Protein AF-A0A9E4YES4-F1 (afdb_monomer_lite)

Secondary structure (DSSP, 8-state):
-TT---SS-----EEEE-TT-SS--TTT-----TTS--HHHHHT-GGGTS-HHHHHHHHHTTSSS---SEEEE---TT--HHHHHHHHHHHHHHHHHTT---------

pLDDT: mean 95.21, std 3.04, range [73.94, 98.25]

Radius of gyration: 14.34 Å; chains: 1; bounding box: 35×24×38 Å

Structure (mmCIF, N/CA/C/O backbone):
data_AF-A0A9E4YES4-F1
#
_entry.id   AF-A0A9E4YES4-F1
#
loop_
_atom_site.group_PDB
_atom_site.id
_atom_site.type_symbol
_atom_site.label_atom_id
_atom_site.label_alt_id
_atom_site.label_comp_id
_atom_site.label_asym_id
_atom_site.label_entity_id
_atom_site.label_seq_id
_atom_site.pdbx_PDB_ins_code
_atom_site.Cartn_x
_atom_site.Cartn_y
_atom_site.Cartn_z
_atom_site.occupancy
_atom_site.B_iso_or_equiv
_atom_site.auth_seq_id
_atom_site.auth_comp_id
_atom_site.auth_asym_id
_atom_site.auth_atom_id
_atom_site.pdbx_PDB_model_num
ATOM 1 N N . ASN A 1 1 ? 10.488 -11.173 -1.158 1.00 88.50 1 ASN A N 1
ATOM 2 C CA . ASN A 1 1 ? 9.729 -11.050 -2.420 1.00 88.50 1 ASN A CA 1
ATOM 3 C C . ASN A 1 1 ? 9.327 -12.444 -2.898 1.00 88.50 1 ASN A C 1
ATOM 5 O O . ASN A 1 1 ? 9.805 -12.896 -3.937 1.00 88.50 1 ASN A O 1
ATOM 9 N N . PRO A 1 2 ? 8.489 -13.161 -2.124 1.00 89.00 2 PRO A N 1
ATOM 10 C CA . PRO A 1 2 ? 8.017 -14.496 -2.505 1.00 89.00 2 PRO A CA 1
ATOM 11 C C . PRO A 1 2 ? 7.132 -14.467 -3.761 1.00 89.00 2 PRO A C 1
ATOM 13 O O . PRO A 1 2 ? 7.119 -15.430 -4.520 1.00 89.00 2 PRO A O 1
ATOM 16 N N . ASP A 1 3 ? 6.471 -13.337 -4.023 1.00 90.44 3 ASP A N 1
ATOM 17 C CA . ASP A 1 3 ? 5.574 -13.143 -5.169 1.00 90.44 3 ASP A CA 1
ATOM 18 C C . ASP A 1 3 ? 6.305 -12.817 -6.483 1.00 90.44 3 ASP A C 1
ATOM 20 O O . ASP A 1 3 ? 5.664 -12.582 -7.506 1.00 90.44 3 ASP A O 1
ATOM 24 N N . ALA A 1 4 ? 7.643 -12.766 -6.462 1.00 92.00 4 ALA A N 1
ATOM 25 C CA . ALA A 1 4 ? 8.484 -12.442 -7.614 1.00 92.00 4 ALA A CA 1
ATOM 26 C C . ALA A 1 4 ? 8.064 -11.148 -8.344 1.00 92.00 4 ALA A C 1
ATOM 28 O O . ALA A 1 4 ? 8.158 -11.050 -9.571 1.00 92.00 4 ALA A O 1
ATOM 29 N N . VAL A 1 5 ? 7.627 -10.131 -7.589 1.00 92.88 5 VAL A N 1
ATOM 30 C CA . VAL A 1 5 ? 7.273 -8.819 -8.144 1.00 92.88 5 VAL A CA 1
ATOM 31 C C . VAL A 1 5 ? 8.507 -8.233 -8.840 1.00 92.88 5 VAL A C 1
ATOM 33 O O . VAL A 1 5 ? 9.581 -8.195 -8.229 1.00 92.88 5 VAL A O 1
ATOM 36 N N . PRO A 1 6 ? 8.405 -7.793 -10.106 1.00 94.25 6 PRO A N 1
ATOM 37 C CA . PRO A 1 6 ? 9.548 -7.240 -10.818 1.00 94.25 6 PRO A CA 1
ATOM 38 C C . PRO A 1 6 ? 9.911 -5.854 -10.273 1.00 94.25 6 PRO A C 1
ATOM 40 O O . PRO A 1 6 ? 9.045 -5.095 -9.850 1.00 94.25 6 PRO A O 1
ATOM 43 N N . SER A 1 7 ? 11.191 -5.482 -10.352 1.00 95.19 7 SER A N 1
ATOM 44 C CA . SER A 1 7 ? 11.688 -4.167 -9.911 1.00 95.19 7 SER A CA 1
ATOM 45 C C . SER A 1 7 ? 11.363 -3.009 -10.871 1.00 95.19 7 SER A C 1
ATOM 47 O O . SER A 1 7 ? 11.653 -1.848 -10.570 1.00 95.19 7 SER A O 1
ATOM 49 N N . ALA A 1 8 ? 10.761 -3.308 -12.024 1.00 95.50 8 ALA A N 1
ATOM 50 C CA . ALA A 1 8 ? 10.237 -2.348 -12.990 1.00 95.50 8 ALA A CA 1
ATOM 51 C C . ALA A 1 8 ? 9.169 -3.007 -13.873 1.00 95.50 8 ALA A C 1
ATOM 53 O O . ALA A 1 8 ? 9.179 -4.225 -14.053 1.00 95.50 8 ALA A O 1
ATOM 54 N N . ARG A 1 9 ? 8.311 -2.195 -14.504 1.00 95.62 9 ARG A N 1
ATOM 55 C CA . ARG A 1 9 ? 7.335 -2.624 -15.526 1.00 95.62 9 ARG A CA 1
ATOM 56 C C . ARG A 1 9 ? 6.352 -3.681 -15.016 1.00 95.62 9 ARG A C 1
ATOM 58 O O . ARG A 1 9 ? 5.983 -4.586 -15.766 1.00 95.62 9 ARG A O 1
ATOM 65 N N . SER A 1 10 ? 5.939 -3.595 -13.749 1.00 95.06 10 SER A N 1
ATOM 66 C CA . SER A 1 10 ? 4.952 -4.538 -13.224 1.00 95.06 10 SER A CA 1
ATOM 67 C C . SER A 1 10 ? 3.629 -4.387 -13.969 1.00 95.06 10 SER A C 1
ATOM 69 O O . SER A 1 10 ? 3.117 -3.280 -14.129 1.00 95.06 10 SER A O 1
ATOM 71 N N . LEU A 1 11 ? 3.054 -5.512 -14.393 1.00 94.56 11 LEU A N 1
ATOM 72 C CA . LEU A 1 11 ? 1.723 -5.574 -15.009 1.00 94.56 11 LEU A CA 1
ATOM 73 C C . LEU A 1 11 ? 0.631 -5.944 -13.995 1.00 94.56 11 LEU A C 1
ATOM 75 O O . LEU A 1 11 ? -0.545 -6.056 -14.338 1.00 94.56 11 LEU A O 1
ATOM 79 N N . HIS A 1 12 ? 1.013 -6.126 -12.730 1.00 91.19 12 HIS A N 1
ATOM 80 C CA . HIS A 1 12 ? 0.120 -6.579 -11.675 1.00 91.19 12 HIS A CA 1
ATOM 81 C C . HIS A 1 12 ? 0.301 -5.749 -10.403 1.00 91.19 12 HIS A C 1
ATOM 83 O O . HIS A 1 12 ? 1.349 -5.146 -10.164 1.00 91.19 12 HIS A O 1
ATOM 89 N N . ALA A 1 13 ? -0.744 -5.737 -9.582 1.00 95.25 13 ALA A N 1
ATOM 90 C CA . ALA A 1 13 ? -0.696 -5.257 -8.210 1.00 95.25 13 ALA A CA 1
ATOM 91 C C . ALA A 1 13 ? -1.063 -6.431 -7.306 1.00 95.25 13 ALA A C 1
ATOM 93 O O . ALA A 1 13 ? -2.098 -7.063 -7.543 1.00 95.25 13 ALA A O 1
ATOM 94 N N . GLY A 1 14 ? -0.214 -6.721 -6.324 1.00 95.19 14 GLY A N 1
ATOM 95 C CA . GLY A 1 14 ? -0.501 -7.693 -5.278 1.00 95.19 14 GLY A CA 1
ATOM 96 C C . GLY A 1 14 ? -1.553 -7.143 -4.321 1.00 95.19 14 GLY A C 1
ATOM 97 O O . GLY A 1 14 ? -1.644 -5.928 -4.137 1.00 95.19 14 GLY A O 1
ATOM 98 N N . ARG A 1 15 ? -2.356 -8.040 -3.749 1.00 96.38 15 ARG A N 1
ATOM 99 C CA . ARG A 1 15 ? -3.387 -7.741 -2.751 1.00 96.38 15 ARG A CA 1
ATOM 100 C C . ARG A 1 15 ? -2.998 -8.440 -1.458 1.00 96.38 15 ARG A C 1
ATOM 102 O O . ARG A 1 15 ? -2.931 -9.666 -1.430 1.00 96.38 15 ARG A O 1
ATOM 109 N N . TYR A 1 16 ? -2.767 -7.667 -0.412 1.00 95.94 16 TYR A N 1
ATOM 110 C CA . TYR A 1 16 ? -2.181 -8.135 0.840 1.00 95.94 16 TYR A CA 1
ATOM 111 C C . TYR A 1 16 ? -3.107 -7.808 2.008 1.00 95.94 16 TYR A C 1
ATOM 113 O O . TYR A 1 16 ? -3.780 -6.782 1.973 1.00 95.94 16 TYR A O 1
ATOM 121 N N . SER A 1 17 ? -3.176 -8.689 3.007 1.00 95.12 17 SER A N 1
ATOM 122 C CA . SER A 1 17 ? -4.030 -8.513 4.190 1.00 95.12 17 SER A CA 1
ATOM 123 C C . SER A 1 17 ? -3.323 -7.690 5.269 1.00 95.12 17 SER A C 1
ATOM 125 O O . SER A 1 17 ? -2.113 -7.816 5.444 1.00 95.12 17 SER A O 1
ATOM 127 N N . PHE A 1 18 ? -4.088 -6.893 6.016 1.00 92.25 18 PHE A N 1
ATOM 128 C CA . PHE A 1 18 ? -3.657 -6.266 7.272 1.00 92.25 18 PHE A CA 1
ATOM 129 C C . PHE A 1 18 ? -3.929 -7.129 8.511 1.00 92.25 18 PHE A C 1
ATOM 131 O O . PHE A 1 18 ? -3.648 -6.702 9.633 1.00 92.25 18 PHE A O 1
ATOM 138 N N . GLU A 1 19 ? -4.527 -8.306 8.335 1.00 92.12 19 GLU A N 1
ATOM 139 C CA . GLU A 1 19 ? -4.894 -9.196 9.433 1.00 92.12 19 GLU A CA 1
ATOM 140 C C . GLU A 1 19 ? -3.683 -9.520 10.318 1.00 92.12 19 GLU A C 1
ATOM 142 O O . GLU A 1 19 ? -2.653 -9.991 9.841 1.00 92.12 19 GLU A O 1
ATOM 147 N N . GLY A 1 20 ? -3.810 -9.230 11.615 1.00 91.31 20 GLY A N 1
ATOM 148 C CA . GLY A 1 20 ? -2.760 -9.468 12.609 1.00 91.31 20 GLY A CA 1
ATOM 149 C C . GLY A 1 20 ? -1.558 -8.516 12.555 1.00 91.31 20 GLY A C 1
ATOM 150 O O . GLY A 1 20 ? -0.630 -8.704 13.335 1.00 91.31 20 GLY A O 1
ATOM 151 N N . LEU A 1 21 ? -1.552 -7.505 11.678 1.00 94.81 21 LEU A N 1
ATOM 152 C CA . LEU A 1 21 ? -0.420 -6.584 11.521 1.00 94.81 21 LEU A CA 1
ATOM 153 C C . LEU A 1 21 ? -0.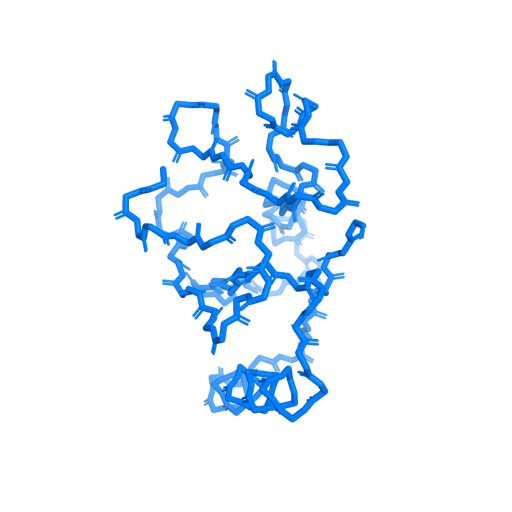674 -5.249 12.211 1.00 94.81 21 LEU A C 1
ATOM 155 O O . LEU A 1 21 ? -1.495 -4.475 11.731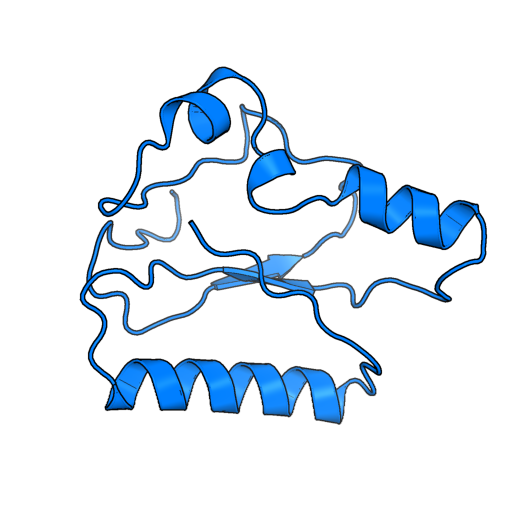 1.00 94.81 21 LEU A O 1
ATOM 159 N N . GLU A 1 22 ? 0.072 -4.924 13.262 1.00 94.75 22 GLU A N 1
ATOM 160 C CA . GLU A 1 22 ? 0.070 -3.571 13.846 1.00 94.75 22 GLU A CA 1
ATOM 161 C C . GLU A 1 22 ? 0.990 -2.610 13.080 1.00 94.75 22 GLU A C 1
ATOM 163 O O . GLU A 1 22 ? 0.669 -1.437 12.881 1.00 94.75 22 GLU A O 1
ATOM 168 N N . GLU A 1 23 ? 2.101 -3.131 12.567 1.00 96.31 23 GLU A N 1
ATOM 169 C CA . GLU A 1 23 ? 3.066 -2.411 11.747 1.00 96.31 23 GLU A CA 1
ATOM 170 C C . GLU A 1 23 ? 3.705 -3.344 10.715 1.00 96.31 23 GLU A C 1
ATOM 172 O O . GLU A 1 23 ? 3.568 -4.566 10.782 1.00 96.31 23 GLU A O 1
ATOM 177 N N . LEU A 1 24 ? 4.398 -2.757 9.743 1.00 95.81 24 LEU A N 1
ATOM 178 C CA . LEU A 1 24 ? 5.293 -3.483 8.849 1.00 95.81 24 LEU A CA 1
ATOM 179 C C . LEU A 1 24 ? 6.674 -3.564 9.503 1.00 95.81 24 LEU A C 1
ATOM 181 O O . LEU A 1 24 ? 7.195 -2.551 9.976 1.00 95.81 24 LEU A O 1
ATOM 185 N N . ASP A 1 25 ? 7.292 -4.738 9.459 1.00 95.50 25 ASP A N 1
ATOM 186 C CA . ASP A 1 25 ? 8.648 -4.974 9.951 1.00 95.50 25 ASP A CA 1
ATOM 187 C C . ASP A 1 25 ? 9.631 -5.326 8.818 1.00 95.50 25 ASP A C 1
ATOM 189 O O . ASP A 1 25 ? 9.243 -5.621 7.687 1.00 95.50 25 ASP A O 1
ATOM 193 N N . LEU A 1 26 ? 10.927 -5.269 9.131 1.00 96.50 26 LEU A N 1
ATOM 194 C CA . LEU A 1 26 ? 12.015 -5.527 8.181 1.00 96.50 26 LEU A CA 1
ATOM 195 C C . LEU A 1 26 ? 12.245 -7.020 7.883 1.00 96.50 26 LEU A C 1
ATOM 197 O O . LEU A 1 26 ? 13.018 -7.339 6.983 1.00 96.50 26 LEU A O 1
ATOM 201 N N . GLU A 1 27 ? 11.641 -7.927 8.650 1.00 95.12 27 GLU A N 1
ATOM 202 C CA . GLU A 1 27 ? 11.789 -9.375 8.474 1.00 95.12 27 GLU A CA 1
ATOM 203 C C . GLU A 1 27 ? 10.830 -9.896 7.395 1.00 95.12 27 GLU A C 1
ATOM 205 O O . GLU A 1 27 ? 11.208 -10.728 6.568 1.00 95.12 27 GLU A O 1
ATOM 210 N N . HIS A 1 28 ? 9.610 -9.360 7.360 1.00 93.62 28 HIS A N 1
ATOM 211 C CA . HIS A 1 28 ? 8.540 -9.822 6.479 1.00 93.62 28 HIS A CA 1
ATOM 212 C C . HIS A 1 28 ? 8.320 -8.922 5.259 1.00 93.62 28 HIS A C 1
ATOM 214 O O . HIS A 1 28 ? 7.769 -9.384 4.255 1.00 93.62 28 HIS A O 1
ATOM 220 N N . TRP A 1 29 ? 8.753 -7.657 5.313 1.00 94.75 29 TRP A N 1
ATOM 221 C CA . TRP A 1 29 ? 8.463 -6.670 4.274 1.00 94.75 29 TRP A CA 1
ATOM 222 C C . TRP A 1 29 ? 9.719 -6.073 3.654 1.00 94.75 29 TRP A C 1
ATOM 224 O O . TRP A 1 29 ? 10.645 -5.636 4.329 1.00 94.75 29 TRP A O 1
ATOM 234 N N . GLU A 1 30 ? 9.704 -5.981 2.327 1.00 95.31 30 GLU A N 1
ATOM 235 C CA . GLU A 1 30 ? 10.735 -5.299 1.556 1.00 95.31 30 GLU A CA 1
ATOM 236 C C . GLU A 1 30 ? 10.130 -4.588 0.342 1.00 95.31 30 GLU A C 1
ATOM 238 O O . GLU A 1 30 ? 9.070 -4.956 -0.167 1.00 95.31 30 GLU A O 1
ATOM 243 N N . SER A 1 31 ? 10.845 -3.587 -0.163 1.00 95.12 31 SER A N 1
ATOM 244 C CA . SER A 1 31 ? 10.581 -2.949 -1.446 1.00 95.12 31 SER A CA 1
ATOM 245 C C . SER A 1 31 ? 11.653 -3.327 -2.460 1.00 95.12 31 SER A C 1
ATOM 247 O O . SER A 1 31 ? 12.848 -3.096 -2.258 1.00 95.12 31 SER A O 1
ATOM 249 N N . VAL A 1 32 ? 11.206 -3.850 -3.600 1.00 95.25 32 VAL A N 1
ATOM 250 C CA . VAL A 1 32 ? 12.055 -4.173 -4.758 1.00 95.25 32 VAL A CA 1
ATOM 251 C C . VAL A 1 32 ? 12.045 -3.069 -5.820 1.00 95.25 32 VAL A C 1
ATOM 253 O O . VAL A 1 32 ? 12.548 -3.266 -6.923 1.00 95.25 32 VAL A O 1
ATOM 256 N N . HIS A 1 33 ? 11.447 -1.912 -5.523 1.00 94.50 33 HIS A N 1
ATOM 257 C CA . HIS A 1 33 ? 11.228 -0.848 -6.498 1.00 94.50 33 HIS A CA 1
ATOM 258 C C . HIS A 1 33 ? 12.550 -0.292 -7.054 1.00 94.50 33 HIS A C 1
ATOM 260 O O . HIS A 1 33 ? 13.373 0.243 -6.316 1.00 94.50 33 HIS A O 1
ATOM 266 N N . GLY A 1 34 ? 12.744 -0.367 -8.373 1.00 93.50 34 GLY A N 1
ATOM 267 C CA . GLY A 1 34 ? 13.983 0.066 -9.032 1.00 93.50 34 GLY A CA 1
ATOM 268 C C . GLY A 1 34 ? 14.046 1.556 -9.386 1.00 93.50 34 GLY A C 1
ATOM 269 O O . GLY A 1 34 ? 15.060 2.017 -9.899 1.00 93.50 34 GLY A O 1
ATOM 270 N N . GLY A 1 35 ? 12.960 2.307 -9.176 1.00 90.38 35 GLY A N 1
ATOM 271 C CA . GLY A 1 35 ? 12.852 3.724 -9.548 1.00 90.38 35 GLY A CA 1
ATOM 272 C C . GLY A 1 35 ? 13.178 4.741 -8.446 1.00 90.38 35 GLY A C 1
ATOM 273 O O . GLY A 1 35 ? 13.278 5.921 -8.759 1.00 90.38 35 GLY A O 1
ATOM 274 N N . PHE A 1 36 ? 13.354 4.319 -7.188 1.00 90.00 36 PHE A N 1
ATOM 275 C CA . PHE A 1 36 ? 13.758 5.201 -6.082 1.00 90.00 36 PHE A CA 1
ATOM 276 C C . PHE A 1 36 ? 14.623 4.436 -5.072 1.00 90.00 36 PHE A C 1
ATOM 278 O O . PHE A 1 36 ? 14.725 3.212 -5.124 1.00 90.00 36 PHE A O 1
ATOM 285 N N . ASN A 1 37 ? 15.275 5.156 -4.156 1.00 92.00 37 ASN A N 1
ATOM 286 C CA . ASN A 1 37 ? 16.133 4.544 -3.144 1.00 92.00 37 ASN A CA 1
ATOM 287 C C . ASN A 1 37 ? 15.305 3.848 -2.048 1.00 92.00 37 ASN A C 1
ATOM 289 O O . ASN A 1 37 ? 14.717 4.504 -1.190 1.00 92.00 37 ASN A O 1
ATOM 293 N N . THR A 1 38 ? 15.323 2.517 -2.034 1.00 94.44 38 THR A N 1
ATOM 294 C CA . THR A 1 38 ? 14.583 1.692 -1.070 1.00 94.44 38 THR A CA 1
ATOM 295 C C . THR A 1 38 ? 15.329 1.437 0.240 1.00 94.44 38 THR A C 1
ATOM 297 O O . THR A 1 38 ? 14.790 0.768 1.115 1.00 94.44 38 THR A O 1
ATOM 300 N N . ARG A 1 39 ? 16.539 1.985 0.441 1.00 96.00 39 ARG A N 1
ATOM 301 C CA . ARG A 1 39 ? 17.367 1.712 1.631 1.00 96.00 39 ARG A CA 1
ATOM 302 C C . ARG A 1 39 ? 16.611 1.956 2.931 1.00 96.00 39 ARG A C 1
ATOM 304 O O . ARG A 1 39 ? 16.631 1.106 3.805 1.00 96.00 39 ARG A O 1
ATOM 311 N N . ILE A 1 40 ? 15.947 3.104 3.071 1.00 95.19 40 ILE A N 1
ATOM 312 C CA . ILE A 1 40 ? 15.218 3.416 4.309 1.00 95.19 40 ILE A CA 1
ATOM 313 C C . ILE A 1 40 ? 14.075 2.424 4.534 1.00 95.19 40 ILE A C 1
ATOM 315 O O . ILE A 1 40 ? 13.914 1.950 5.654 1.00 95.19 40 ILE A O 1
ATOM 319 N N . LEU A 1 41 ? 13.347 2.051 3.481 1.00 95.56 41 LEU A N 1
ATOM 320 C CA . LEU A 1 41 ? 12.270 1.064 3.576 1.00 95.56 41 LEU A CA 1
ATOM 321 C C . LEU A 1 41 ? 12.794 -0.309 4.001 1.00 95.56 41 LEU A C 1
ATOM 323 O O . LEU A 1 41 ? 12.212 -0.938 4.873 1.00 95.56 41 LEU A O 1
ATOM 327 N N . ASN A 1 42 ? 13.917 -0.730 3.420 1.00 96.75 42 ASN A N 1
ATOM 328 C CA . ASN A 1 42 ? 14.450 -2.083 3.570 1.00 96.75 42 ASN A CA 1
ATOM 329 C C . ASN A 1 42 ? 15.422 -2.238 4.746 1.00 96.75 42 ASN A C 1
ATOM 331 O O . ASN A 1 42 ? 15.828 -3.356 5.044 1.00 96.75 42 ASN A O 1
ATOM 335 N N . THR A 1 43 ? 15.861 -1.149 5.388 1.00 97.69 43 THR A N 1
ATOM 336 C CA . THR A 1 43 ? 16.841 -1.227 6.489 1.00 97.69 43 THR A CA 1
ATOM 337 C C . THR A 1 43 ? 16.496 -0.391 7.715 1.00 97.69 43 THR A C 1
ATOM 339 O O . THR A 1 43 ? 17.253 -0.431 8.680 1.00 97.69 43 THR A O 1
ATOM 342 N N . VAL A 1 44 ? 15.456 0.446 7.674 1.00 97.19 44 VAL A N 1
ATOM 343 C CA . VAL A 1 44 ? 15.118 1.342 8.794 1.00 97.19 44 VAL A CA 1
ATOM 344 C C . VAL A 1 44 ? 13.646 1.239 9.161 1.00 97.19 44 VAL A C 1
ATOM 346 O O . VAL A 1 44 ? 13.341 0.938 10.307 1.00 97.19 44 VAL A O 1
ATOM 349 N N . ASN A 1 45 ? 12.738 1.524 8.225 1.00 96.56 45 ASN A N 1
ATOM 350 C CA . ASN A 1 45 ? 11.306 1.530 8.500 1.00 96.56 45 ASN A CA 1
ATOM 351 C C . ASN A 1 45 ? 10.476 1.365 7.206 1.00 96.56 45 ASN A C 1
ATOM 353 O O . ASN A 1 45 ? 10.370 2.319 6.426 1.00 96.56 45 ASN A O 1
ATOM 357 N N . PRO A 1 46 ? 9.839 0.204 6.978 1.00 95.75 46 PRO A N 1
ATOM 358 C CA . PRO A 1 46 ? 8.994 -0.020 5.805 1.00 95.75 46 PRO A CA 1
ATOM 359 C C . PRO A 1 46 ? 7.660 0.743 5.874 1.00 95.75 46 PRO A C 1
ATOM 361 O O . PRO A 1 46 ? 7.045 0.994 4.836 1.00 95.75 46 PRO A O 1
ATOM 364 N N . ASN A 1 47 ? 7.244 1.220 7.054 1.00 95.94 47 ASN A N 1
ATOM 365 C CA . ASN A 1 47 ? 6.003 1.983 7.232 1.00 95.94 47 ASN A CA 1
ATOM 366 C C . ASN A 1 47 ? 6.020 3.363 6.547 1.00 95.94 47 ASN A C 1
ATOM 368 O O . ASN A 1 47 ? 4.979 4.003 6.437 1.00 95.94 47 ASN A O 1
ATOM 372 N N . TYR A 1 48 ? 7.161 3.824 6.022 1.00 93.12 48 TYR A N 1
ATOM 373 C CA . TYR A 1 48 ? 7.182 4.986 5.123 1.00 93.12 48 TYR A CA 1
ATOM 374 C C . TYR A 1 48 ? 6.500 4.711 3.774 1.00 93.12 48 TYR A C 1
ATOM 376 O O . TYR A 1 48 ? 5.980 5.641 3.164 1.00 93.12 48 TYR A O 1
ATOM 384 N N . ALA A 1 49 ? 6.494 3.460 3.302 1.00 92.94 49 ALA A N 1
ATOM 385 C CA . ALA A 1 49 ? 5.816 3.082 2.061 1.00 92.94 49 ALA A CA 1
ATOM 386 C C . ALA A 1 49 ? 4.317 2.827 2.264 1.00 92.94 49 ALA A C 1
ATOM 388 O O . ALA A 1 49 ? 3.524 3.024 1.347 1.00 92.94 49 ALA A O 1
ATOM 389 N N . LEU A 1 50 ? 3.929 2.391 3.462 1.00 94.06 50 LEU A N 1
ATOM 390 C CA . LEU A 1 50 ? 2.548 2.125 3.835 1.00 94.06 50 LEU A CA 1
ATOM 391 C C . LEU A 1 50 ? 2.380 2.466 5.327 1.00 94.06 50 LEU A C 1
ATOM 393 O O . LEU A 1 50 ? 2.806 1.684 6.175 1.00 94.06 50 LEU A O 1
ATOM 397 N N . PRO A 1 51 ? 1.800 3.631 5.672 1.00 95.19 51 PRO A N 1
ATOM 398 C CA . PRO A 1 51 ? 1.816 4.178 7.031 1.00 95.19 51 PRO A CA 1
ATOM 399 C C . PRO A 1 51 ? 0.772 3.520 7.948 1.00 95.19 51 PRO A C 1
ATOM 401 O O . PRO A 1 51 ? -0.071 4.198 8.535 1.00 95.19 51 PRO A O 1
ATOM 404 N N . LEU A 1 52 ? 0.821 2.192 8.078 1.00 96.38 52 LEU A N 1
ATOM 405 C CA . LEU A 1 52 ? -0.148 1.399 8.836 1.00 96.38 52 LEU A CA 1
ATOM 406 C C . LEU A 1 52 ? -0.284 1.843 10.307 1.00 96.38 52 LEU A C 1
ATOM 408 O O . LEU A 1 52 ? -1.422 2.051 10.725 1.00 96.38 52 LEU A O 1
ATOM 412 N N . PRO A 1 53 ? 0.797 2.112 11.069 1.00 97.25 53 PRO A N 1
ATOM 413 C CA . PRO A 1 53 ? 0.662 2.564 12.456 1.00 97.25 53 PRO A CA 1
ATOM 414 C C . PRO A 1 53 ? -0.089 3.894 12.577 1.00 97.25 53 PRO A C 1
ATOM 416 O O . PRO A 1 53 ? -0.925 4.071 13.459 1.00 97.25 53 PRO A O 1
ATOM 419 N N . ALA A 1 54 ? 0.160 4.830 11.654 1.00 96.69 54 ALA A N 1
ATOM 420 C CA . ALA A 1 54 ? -0.544 6.109 11.635 1.00 96.69 54 ALA A CA 1
ATOM 421 C C . ALA A 1 54 ? -2.027 5.923 11.285 1.00 96.69 54 ALA A C 1
ATOM 423 O O . ALA A 1 54 ? -2.888 6.537 11.908 1.00 96.69 54 ALA A O 1
ATOM 424 N N . LEU A 1 55 ? -2.333 5.046 10.326 1.00 96.44 55 LEU A N 1
ATOM 425 C CA . LEU A 1 55 ? -3.705 4.704 9.954 1.00 96.44 55 LEU A CA 1
ATOM 426 C C . LEU A 1 55 ? -4.468 4.034 11.103 1.00 96.44 55 LEU A C 1
ATOM 428 O O . LEU A 1 55 ? -5.607 4.408 11.370 1.00 96.44 55 LEU A O 1
ATOM 432 N N . ARG A 1 56 ? -3.840 3.096 11.819 1.00 96.88 56 ARG A N 1
ATOM 433 C CA . ARG A 1 56 ? -4.426 2.458 13.006 1.00 96.88 56 ARG A CA 1
ATOM 434 C C . ARG A 1 56 ? -4.673 3.458 14.122 1.00 96.88 56 ARG A C 1
ATOM 436 O O . ARG A 1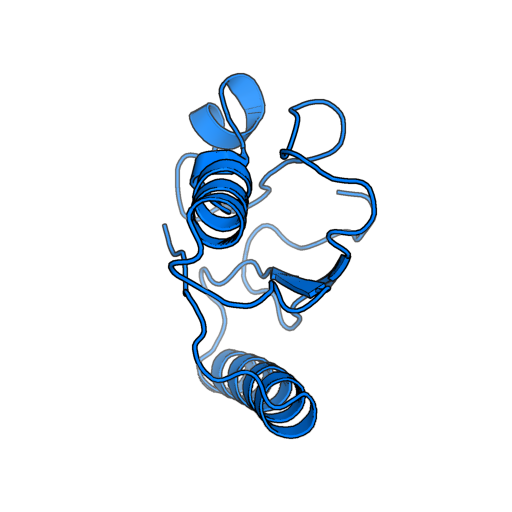 56 ? -5.751 3.447 14.704 1.00 96.88 56 ARG A O 1
ATOM 443 N N . LYS A 1 57 ? -3.738 4.383 14.345 1.00 97.75 57 LYS A N 1
ATOM 444 C CA . LYS A 1 57 ? -3.938 5.479 15.292 1.00 97.75 57 LYS A CA 1
ATOM 445 C C . LYS A 1 57 ? -5.145 6.351 14.930 1.00 97.75 57 LYS A C 1
ATOM 447 O O . LYS A 1 57 ? -5.893 6.738 15.815 1.00 97.75 57 LYS A O 1
ATOM 452 N N . LEU A 1 58 ? -5.382 6.629 13.646 1.00 97.56 58 LEU A N 1
ATOM 453 C CA . LEU A 1 58 ? -6.576 7.372 13.224 1.00 97.56 58 LEU A CA 1
ATOM 454 C C . LEU A 1 58 ? -7.882 6.602 13.480 1.00 97.56 58 LEU A C 1
ATOM 456 O O . LEU A 1 58 ? -8.902 7.240 13.737 1.00 97.56 58 LEU A O 1
ATOM 460 N N . VAL A 1 59 ? -7.862 5.264 13.419 1.00 96.94 59 VAL A N 1
ATOM 461 C CA . VAL A 1 59 ? -9.001 4.426 13.839 1.00 96.94 59 VAL A CA 1
ATOM 462 C C . VAL A 1 59 ? -9.189 4.498 15.355 1.00 96.94 59 VAL A C 1
ATOM 464 O O . VAL A 1 59 ? -10.297 4.742 15.821 1.00 96.94 59 VAL A O 1
ATOM 467 N N . GLU A 1 60 ? -8.111 4.328 16.124 1.00 97.44 60 GLU A N 1
ATOM 468 C CA . GLU A 1 60 ? -8.129 4.383 17.593 1.00 97.44 60 GLU A CA 1
ATOM 469 C C . GLU A 1 60 ? -8.626 5.740 18.113 1.00 97.44 60 GLU A C 1
ATOM 471 O O . GLU A 1 60 ? -9.473 5.799 19.002 1.00 97.44 60 GLU A O 1
ATOM 476 N N . ASP A 1 61 ? -8.156 6.832 17.505 1.00 98.25 61 ASP A N 1
ATOM 477 C CA . ASP A 1 61 ? -8.561 8.202 17.825 1.00 98.25 61 ASP A CA 1
ATOM 478 C C . ASP A 1 61 ? -9.994 8.523 17.325 1.00 98.25 61 ASP A C 1
ATOM 480 O O . ASP A 1 61 ? -10.500 9.624 17.553 1.00 98.25 61 ASP A O 1
ATOM 484 N N . GLY A 1 62 ? -10.658 7.590 16.628 1.00 98.06 62 GLY A N 1
ATOM 485 C CA . GLY A 1 62 ? -12.025 7.731 16.114 1.00 98.06 62 GLY A CA 1
ATOM 486 C C . GLY A 1 62 ? -12.169 8.694 14.931 1.00 98.06 62 GLY A C 1
ATOM 487 O O . GLY A 1 62 ? -13.280 9.115 14.608 1.00 98.06 62 GLY A O 1
ATOM 488 N N . VAL A 1 63 ? -11.060 9.066 14.284 1.00 98.19 63 VAL A N 1
ATOM 489 C CA . VAL A 1 63 ? -11.042 9.975 13.125 1.00 98.19 63 VAL A CA 1
ATOM 490 C C . VAL A 1 63 ? -11.570 9.276 11.873 1.00 98.19 63 VAL A C 1
ATOM 492 O O . VAL A 1 63 ? -12.258 9.892 11.058 1.00 98.19 63 VAL A O 1
ATOM 495 N N . ILE A 1 64 ? -11.259 7.988 11.721 1.00 97.00 64 ILE A N 1
ATOM 496 C CA . ILE A 1 64 ? -11.816 7.113 10.684 1.00 97.00 64 ILE A CA 1
ATOM 497 C C . ILE A 1 64 ? -12.448 5.885 11.343 1.00 97.00 64 ILE A C 1
ATOM 499 O O . ILE A 1 64 ? -12.020 5.471 12.414 1.00 97.00 64 ILE A O 1
ATOM 503 N N . GLY A 1 65 ? -13.480 5.314 10.718 1.00 96.56 65 GLY A N 1
ATOM 504 C CA . GLY A 1 65 ? -14.246 4.217 11.320 1.00 96.56 65 GLY A CA 1
ATOM 505 C C . GLY A 1 65 ? -13.472 2.901 11.382 1.00 96.56 65 GLY A C 1
ATOM 506 O O . GLY A 1 65 ? -13.323 2.314 12.446 1.00 96.56 65 GLY A O 1
ATOM 507 N N . GLU A 1 66 ? -12.969 2.442 10.238 1.00 95.88 66 GLU A N 1
ATOM 508 C CA . GLU A 1 66 ? -12.210 1.197 10.127 1.00 95.88 66 GLU A CA 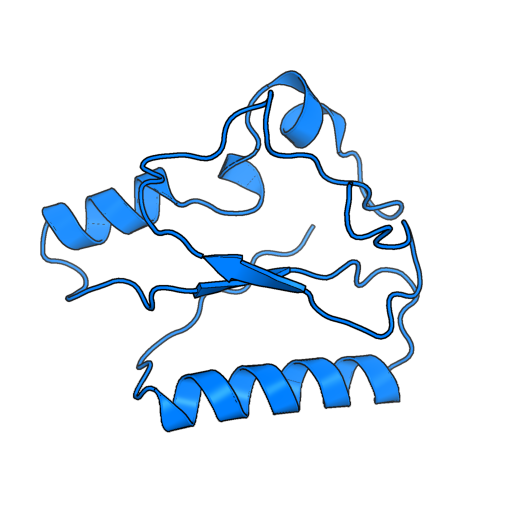1
ATOM 509 C C . GLU A 1 66 ? -11.261 1.240 8.925 1.00 95.88 66 GLU A C 1
ATOM 511 O O . GLU A 1 66 ? -11.392 2.087 8.034 1.00 95.88 66 GLU A O 1
ATOM 516 N N . LEU A 1 67 ? -10.305 0.311 8.891 1.00 96.25 67 LEU A N 1
ATOM 517 C CA . LEU A 1 67 ? -9.477 0.074 7.713 1.00 96.25 67 LEU A CA 1
ATOM 518 C C . LEU A 1 67 ? -10.085 -1.043 6.872 1.00 96.25 67 LEU A C 1
ATOM 520 O O . LEU A 1 67 ? -10.425 -2.106 7.389 1.00 96.25 67 LEU A O 1
ATOM 524 N N . TYR A 1 68 ? -10.135 -0.833 5.555 1.00 96.50 68 TYR A N 1
ATOM 525 C CA . TYR A 1 68 ? -10.362 -1.926 4.614 1.00 96.50 68 TYR A CA 1
ATOM 526 C C . TYR A 1 68 ? -9.286 -3.007 4.847 1.00 96.50 68 TYR A C 1
ATOM 528 O O . TYR A 1 68 ? -8.103 -2.662 4.877 1.00 96.50 68 TYR A O 1
ATOM 536 N N . PRO A 1 69 ? -9.645 -4.297 5.016 1.00 95.69 69 PRO A N 1
ATOM 537 C CA . PRO A 1 69 ? -8.714 -5.325 5.496 1.00 95.69 69 PRO A CA 1
ATOM 538 C C . PRO A 1 69 ? -7.571 -5.661 4.534 1.00 95.69 69 PRO A C 1
ATOM 540 O O . PRO A 1 69 ? -6.696 -6.447 4.889 1.00 95.69 69 PRO A O 1
ATOM 543 N N . PHE A 1 70 ? -7.560 -5.085 3.330 1.00 97.44 70 PHE A N 1
ATOM 544 C CA . PHE A 1 70 ? -6.530 -5.329 2.333 1.00 97.44 70 PHE A CA 1
ATOM 545 C C . PHE A 1 70 ? -5.918 -4.035 1.809 1.00 97.44 70 PHE A C 1
ATOM 547 O O . PHE A 1 70 ? -6.571 -2.998 1.726 1.00 97.44 70 PHE A O 1
ATOM 554 N N . PHE A 1 71 ? -4.675 -4.123 1.353 1.00 96.88 71 PHE A N 1
ATOM 555 C CA . PHE A 1 71 ? -4.029 -3.086 0.562 1.00 96.88 71 PHE A CA 1
ATOM 556 C C . PHE A 1 71 ? -3.495 -3.651 -0.746 1.00 96.88 71 PHE A C 1
ATOM 558 O O . PHE A 1 71 ? -3.321 -4.861 -0.913 1.00 96.88 71 PHE A O 1
ATOM 565 N N . TYR A 1 72 ? -3.223 -2.743 -1.677 1.00 97.06 72 TYR A N 1
ATOM 566 C CA . TYR A 1 72 ? -2.660 -3.072 -2.973 1.00 97.06 72 TYR A CA 1
ATOM 567 C C . TYR A 1 72 ? -1.272 -2.465 -3.113 1.00 97.06 72 TYR A C 1
ATOM 569 O O . TYR A 1 72 ? -1.072 -1.296 -2.789 1.00 97.06 72 TYR A O 1
ATOM 577 N N . SER A 1 73 ? -0.324 -3.250 -3.620 1.00 95.62 73 SER A N 1
ATOM 578 C CA . SER A 1 73 ? 1.039 -2.790 -3.891 1.00 95.62 73 SER A CA 1
ATOM 579 C C . SER A 1 73 ? 1.486 -3.214 -5.284 1.00 95.62 73 SER A C 1
ATOM 581 O O . SER A 1 73 ? 1.168 -4.305 -5.758 1.00 95.62 73 SER A O 1
ATOM 583 N N . THR A 1 74 ? 2.202 -2.330 -5.972 1.00 95.06 74 THR A N 1
ATOM 584 C CA . THR A 1 74 ? 2.753 -2.574 -7.305 1.00 95.06 74 THR A CA 1
ATOM 585 C C . THR A 1 74 ? 4.046 -1.794 -7.489 1.00 95.06 74 THR A C 1
ATOM 587 O O . THR A 1 74 ? 4.307 -0.811 -6.797 1.00 95.06 74 THR A O 1
ATOM 590 N N . VAL A 1 75 ? 4.847 -2.219 -8.459 1.00 95.06 75 VAL A N 1
ATOM 591 C CA . VAL A 1 75 ? 6.053 -1.520 -8.889 1.00 95.06 75 VAL A CA 1
ATOM 592 C C . VAL A 1 75 ? 5.727 -0.753 -10.173 1.00 95.06 75 VAL A C 1
ATOM 594 O O . VAL A 1 75 ? 5.610 -1.335 -11.252 1.00 95.06 75 VAL A O 1
ATOM 597 N N . GLY A 1 76 ? 5.489 0.555 -10.022 1.00 92.56 76 GLY A N 1
ATOM 598 C CA . GLY A 1 76 ? 4.921 1.422 -11.064 1.00 92.56 76 GLY A CA 1
ATOM 599 C C . GLY A 1 76 ? 5.930 2.030 -12.044 1.00 92.56 76 GLY A C 1
ATOM 600 O O . GLY A 1 76 ? 5.540 2.532 -13.100 1.00 92.56 76 GLY A O 1
ATOM 601 N N . ASN A 1 77 ? 7.230 2.007 -11.733 1.00 95.31 77 ASN A N 1
ATOM 602 C CA . ASN A 1 77 ? 8.258 2.563 -12.611 1.00 95.31 77 ASN A CA 1
ATOM 603 C C . ASN A 1 77 ? 8.298 1.824 -13.955 1.00 95.31 77 ASN A C 1
ATOM 605 O O . ASN A 1 77 ? 8.390 0.600 -14.022 1.00 95.31 77 ASN A O 1
ATOM 609 N N . GLN A 1 78 ? 8.293 2.601 -15.042 1.00 94.50 78 GLN A N 1
ATOM 610 C CA . GLN A 1 78 ? 8.303 2.107 -16.424 1.00 94.50 78 GLN A CA 1
ATOM 611 C C . GLN A 1 78 ? 7.080 1.257 -16.823 1.00 94.50 78 GLN A C 1
ATOM 613 O O . GLN A 1 78 ? 7.082 0.660 -17.900 1.00 94.50 78 GLN A O 1
ATOM 618 N N . THR A 1 79 ? 6.026 1.205 -16.007 1.00 95.31 79 THR A N 1
ATOM 619 C CA . THR A 1 79 ? 4.769 0.553 -16.385 1.00 95.31 79 THR A CA 1
ATOM 620 C C . THR A 1 79 ? 4.062 1.381 -17.457 1.00 95.31 79 THR A C 1
ATOM 622 O O . THR A 1 79 ? 3.907 2.595 -17.325 1.00 95.31 79 THR A O 1
ATOM 625 N N . ALA A 1 80 ? 3.652 0.739 -18.553 1.00 96.12 80 ALA A N 1
ATOM 626 C CA . ALA A 1 80 ? 2.937 1.421 -19.628 1.00 96.12 80 ALA A CA 1
ATOM 627 C C . ALA A 1 80 ? 1.569 1.943 -19.148 1.00 96.12 80 ALA A C 1
ATOM 629 O O . ALA A 1 80 ? 0.941 1.353 -18.269 1.00 96.12 80 ALA A O 1
ATOM 630 N N . ILE A 1 81 ? 1.089 3.028 -19.768 1.00 96.00 81 ILE A N 1
ATOM 631 C CA . ILE A 1 81 ? -0.150 3.717 -19.363 1.00 96.00 81 ILE A CA 1
ATOM 632 C C . ILE A 1 81 ? -1.353 2.765 -19.361 1.00 96.00 81 ILE A C 1
ATOM 634 O O . ILE A 1 81 ? -2.095 2.750 -18.386 1.00 96.00 81 ILE A O 1
ATOM 638 N N . GLY A 1 82 ? -1.522 1.948 -20.409 1.00 97.38 82 GLY A N 1
ATOM 639 C CA . GLY A 1 82 ? -2.636 0.995 -20.514 1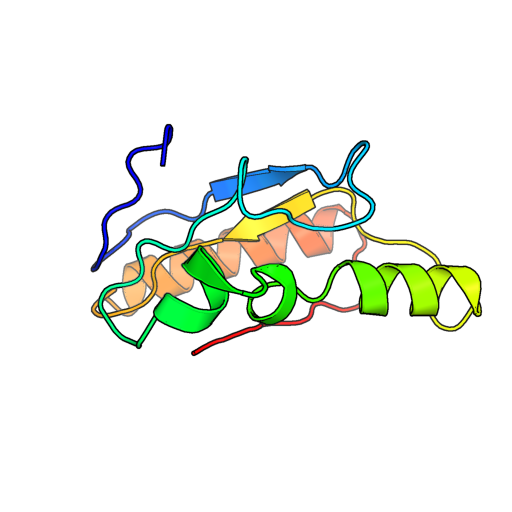.00 97.38 82 GLY A CA 1
ATOM 640 C C . GLY A 1 82 ? -2.703 0.026 -19.324 1.00 97.38 82 GLY A C 1
ATOM 641 O O . GLY A 1 82 ? -3.666 0.085 -18.562 1.00 97.38 82 GLY A O 1
ATOM 642 N N . PRO A 1 83 ? -1.657 -0.788 -19.080 1.00 95.88 83 PRO A N 1
ATOM 643 C CA . PRO A 1 83 ? -1.592 -1.654 -17.903 1.00 95.88 83 PRO A CA 1
ATOM 644 C C . PRO A 1 83 ? -1.764 -0.916 -16.567 1.00 95.88 83 PRO A C 1
ATOM 646 O O . PRO A 1 83 ? -2.457 -1.405 -15.678 1.00 95.88 83 PRO A O 1
ATOM 649 N N . ALA A 1 84 ? -1.185 0.281 -16.413 1.00 96.38 84 ALA A N 1
ATOM 650 C CA . ALA A 1 84 ? -1.355 1.075 -15.194 1.00 96.38 84 ALA A CA 1
ATOM 651 C C . ALA A 1 84 ? -2.824 1.484 -14.966 1.00 96.38 84 ALA A C 1
ATOM 653 O O . ALA A 1 84 ? -3.325 1.399 -13.843 1.00 96.38 84 ALA A O 1
ATOM 654 N N . GLN A 1 85 ? -3.536 1.879 -16.028 1.00 97.50 85 GLN A N 1
ATOM 655 C CA . GLN A 1 85 ? -4.967 2.190 -15.976 1.00 97.50 85 GLN A CA 1
ATOM 656 C C . GLN A 1 85 ? -5.808 0.955 -15.638 1.00 97.50 85 GLN A C 1
ATOM 658 O O . GLN A 1 85 ? -6.738 1.058 -14.839 1.00 97.50 85 GLN A O 1
ATOM 663 N N . GLU A 1 86 ? -5.478 -0.210 -16.196 1.00 97.38 86 GLU A N 1
ATOM 664 C CA . GLU A 1 86 ? -6.163 -1.474 -15.894 1.00 97.38 86 GLU A CA 1
ATOM 665 C C . GLU A 1 86 ? -5.993 -1.883 -14.425 1.00 97.38 86 GLU A C 1
ATOM 667 O O . GLU A 1 86 ? -6.971 -2.249 -13.769 1.00 97.38 86 GLU A O 1
ATOM 672 N N . ILE A 1 87 ? -4.776 -1.759 -13.879 1.00 96.75 87 ILE A N 1
ATOM 673 C CA . ILE A 1 87 ? -4.501 -1.988 -12.454 1.00 96.75 87 ILE A CA 1
ATOM 674 C C . ILE A 1 87 ? -5.345 -1.041 -11.596 1.00 96.75 87 ILE A C 1
ATOM 676 O O . ILE A 1 87 ? -6.074 -1.501 -10.716 1.00 96.75 87 ILE A O 1
ATOM 680 N N . GLY A 1 88 ? -5.275 0.266 -11.866 1.00 96.81 88 GLY A N 1
ATOM 681 C CA . GLY A 1 88 ? -6.005 1.274 -11.098 1.00 96.81 88 GLY A CA 1
ATOM 682 C C . GLY A 1 88 ? -7.518 1.065 -11.146 1.00 96.81 88 GLY A C 1
ATOM 683 O O . GLY A 1 88 ? -8.182 1.148 -10.114 1.00 96.81 88 GLY A O 1
ATOM 684 N N . LYS A 1 89 ? -8.063 0.720 -12.319 1.00 97.75 89 LYS A N 1
ATOM 685 C CA . LYS A 1 89 ? -9.489 0.423 -12.491 1.00 97.75 89 LYS A CA 1
ATOM 686 C C . LYS A 1 89 ? -9.918 -0.780 -11.651 1.00 97.75 89 LYS A C 1
ATOM 688 O O . LYS A 1 89 ? -10.886 -0.657 -10.909 1.00 97.75 89 LYS A O 1
ATOM 693 N N . ARG A 1 90 ? -9.175 -1.892 -11.702 1.00 97.44 90 ARG A N 1
ATOM 694 C CA . ARG A 1 90 ? -9.477 -3.095 -10.908 1.00 97.44 90 ARG A CA 1
ATOM 695 C C . ARG A 1 90 ? -9.466 -2.807 -9.404 1.00 97.44 90 ARG A C 1
ATOM 697 O O . ARG A 1 90 ? -10.370 -3.231 -8.694 1.00 97.44 90 ARG A O 1
ATOM 704 N N . VAL A 1 91 ? -8.457 -2.078 -8.921 1.00 97.75 91 VAL A N 1
ATOM 705 C CA . VAL A 1 91 ? -8.348 -1.702 -7.500 1.00 97.75 91 VAL A CA 1
ATOM 706 C C . VAL A 1 91 ? -9.501 -0.782 -7.086 1.00 97.75 91 VAL A C 1
ATOM 708 O O . VAL A 1 91 ? -10.121 -0.992 -6.048 1.00 97.75 91 VAL A O 1
ATOM 711 N N . ALA A 1 92 ? -9.837 0.208 -7.915 1.00 97.06 92 ALA A N 1
ATOM 712 C CA . ALA A 1 92 ? -10.947 1.115 -7.644 1.00 97.06 92 ALA A CA 1
ATOM 713 C C . ALA A 1 92 ? -12.312 0.406 -7.658 1.00 97.06 92 ALA A C 1
ATOM 715 O O . ALA A 1 92 ? -13.198 0.780 -6.894 1.00 97.06 92 ALA A O 1
ATOM 716 N N . GLU A 1 93 ? -12.501 -0.594 -8.520 1.00 97.88 93 GLU A N 1
ATOM 717 C CA . GLU A 1 93 ? -13.707 -1.428 -8.542 1.00 97.88 93 GLU A CA 1
ATOM 718 C C . GLU A 1 93 ? -13.845 -2.254 -7.259 1.00 97.88 93 GLU A C 1
ATOM 720 O O . GLU A 1 93 ? -14.928 -2.258 -6.677 1.00 97.88 93 GLU A O 1
ATOM 725 N N . ASP A 1 94 ? -12.758 -2.864 -6.773 1.00 97.75 94 ASP A N 1
ATOM 726 C CA . ASP A 1 94 ? -12.743 -3.583 -5.491 1.00 97.75 94 ASP A CA 1
ATOM 727 C C . ASP A 1 94 ? -13.103 -2.659 -4.319 1.00 97.75 94 ASP A C 1
ATOM 729 O O . ASP A 1 94 ? -14.018 -2.948 -3.551 1.00 97.75 94 ASP A O 1
ATOM 733 N N . PHE A 1 95 ? -12.461 -1.490 -4.231 1.00 98.00 95 PHE A N 1
ATOM 734 C CA . PHE A 1 95 ? -12.760 -0.494 -3.198 1.00 98.00 95 PHE A CA 1
ATOM 735 C C . PHE A 1 95 ? -14.217 -0.023 -3.237 1.00 98.00 95 PHE A C 1
ATOM 737 O O . PHE A 1 95 ? -14.870 0.048 -2.197 1.00 98.00 95 PHE A O 1
ATOM 744 N N . LYS A 1 96 ? -14.760 0.257 -4.427 1.00 98.06 96 LYS A N 1
ATOM 745 C CA . LYS A 1 96 ? -16.170 0.645 -4.579 1.00 98.06 96 LYS A CA 1
ATOM 746 C C . LYS A 1 96 ? -17.118 -0.475 -4.161 1.00 98.06 96 LYS A C 1
ATOM 748 O O . LYS A 1 96 ? -18.098 -0.197 -3.476 1.00 98.06 96 LYS A O 1
ATOM 753 N N . ALA A 1 97 ? -16.837 -1.714 -4.562 1.00 98.06 97 ALA A N 1
ATOM 754 C CA . ALA A 1 97 ? -17.649 -2.873 -4.200 1.00 98.06 97 ALA A CA 1
ATOM 755 C C . ALA A 1 97 ? -17.633 -3.136 -2.686 1.00 98.06 97 ALA A C 1
ATOM 757 O O . ALA A 1 97 ? -18.657 -3.511 -2.122 1.00 98.06 97 ALA A O 1
ATOM 758 N N . ALA A 1 98 ? -16.499 -2.880 -2.030 1.00 97.62 98 ALA A N 1
ATOM 759 C CA . ALA A 1 98 ? -16.335 -2.987 -0.584 1.00 97.62 98 ALA A CA 1
ATOM 760 C C . ALA A 1 98 ? -16.861 -1.769 0.203 1.00 97.62 98 ALA A C 1
ATOM 762 O O . ALA A 1 98 ? -16.780 -1.757 1.427 1.00 97.62 98 ALA A O 1
ATOM 763 N N . GLY A 1 99 ? -17.388 -0.737 -0.468 1.00 97.75 99 GLY A N 1
ATOM 764 C CA . GLY A 1 99 ? -17.914 0.460 0.196 1.00 97.75 99 GLY A CA 1
ATOM 765 C C . GLY A 1 99 ? -16.843 1.385 0.786 1.00 97.75 99 GLY A C 1
ATOM 766 O O . GLY A 1 99 ? -17.162 2.216 1.633 1.00 97.75 99 GLY A O 1
ATOM 767 N N . VAL A 1 100 ? -15.588 1.280 0.337 1.00 98.06 100 VAL A N 1
ATOM 768 C CA . VAL A 1 100 ? -14.478 2.122 0.805 1.00 98.06 100 VAL A CA 1
ATOM 769 C C . VAL A 1 100 ? -14.744 3.587 0.457 1.00 98.06 100 VAL A C 1
ATOM 771 O O . VAL A 1 100 ? -14.880 3.952 -0.712 1.00 98.06 100 VAL A O 1
ATOM 774 N N . ASN A 1 101 ? -14.790 4.448 1.477 1.00 97.25 101 ASN A N 1
ATOM 775 C CA . ASN A 1 101 ? -15.112 5.868 1.303 1.00 97.25 101 ASN A CA 1
ATOM 776 C C . ASN A 1 101 ? -13.919 6.718 0.849 1.00 97.25 101 ASN A C 1
ATOM 778 O O . ASN A 1 101 ? -14.109 7.738 0.188 1.00 97.25 101 ASN A O 1
ATOM 782 N N . ALA A 1 102 ? -12.700 6.321 1.213 1.00 95.94 102 ALA A N 1
ATOM 783 C CA . ALA A 1 102 ? -11.474 7.040 0.896 1.00 95.94 102 ALA A CA 1
ATOM 784 C C . ALA A 1 102 ? -10.301 6.067 0.730 1.00 95.94 102 ALA A C 1
ATOM 786 O O . ALA A 1 102 ? -10.245 5.034 1.392 1.00 95.94 102 ALA A O 1
ATOM 787 N N . ALA A 1 103 ? -9.350 6.420 -0.134 1.00 95.94 103 ALA A N 1
ATOM 788 C CA . ALA A 1 103 ? -8.117 5.669 -0.340 1.00 95.94 103 ALA A CA 1
ATOM 789 C C . ALA A 1 103 ? -6.915 6.616 -0.282 1.00 95.94 103 ALA A C 1
ATOM 791 O O . ALA A 1 103 ? -6.983 7.746 -0.769 1.00 95.94 103 ALA A O 1
ATOM 792 N N . ILE A 1 104 ? -5.810 6.136 0.285 1.00 94.88 104 ILE A N 1
ATOM 793 C CA . ILE A 1 104 ? -4.526 6.838 0.272 1.00 94.88 104 ILE A CA 1
ATOM 794 C C . ILE A 1 104 ? -3.628 6.159 -0.754 1.00 94.88 104 ILE A C 1
ATOM 796 O O . ILE A 1 104 ? -3.401 4.953 -0.689 1.00 94.88 104 ILE A O 1
ATOM 800 N N . GLN A 1 105 ? -3.100 6.948 -1.686 1.00 94.50 105 GLN A N 1
ATOM 801 C CA . GLN A 1 105 ? -2.044 6.513 -2.588 1.00 94.50 105 GLN A CA 1
ATOM 802 C C . GLN A 1 105 ? -0.705 7.019 -2.055 1.00 94.50 105 GLN A C 1
ATOM 804 O O . GLN A 1 105 ? -0.497 8.226 -1.944 1.00 94.50 105 GLN A O 1
ATOM 809 N N . VAL A 1 106 ? 0.209 6.096 -1.767 1.00 92.69 106 VAL A N 1
ATOM 810 C CA . VAL A 1 106 ? 1.606 6.412 -1.452 1.00 92.69 106 VAL A CA 1
ATOM 811 C C . VAL A 1 106 ? 2.444 6.105 -2.689 1.00 92.69 106 VAL A C 1
ATOM 813 O O . VAL A 1 106 ? 2.327 5.028 -3.271 1.00 92.69 106 VAL A O 1
ATOM 816 N N . ALA A 1 107 ? 3.253 7.067 -3.126 1.00 86.56 107 ALA A N 1
ATOM 817 C CA . ALA A 1 107 ? 4.136 6.941 -4.280 1.00 86.56 107 ALA A CA 1
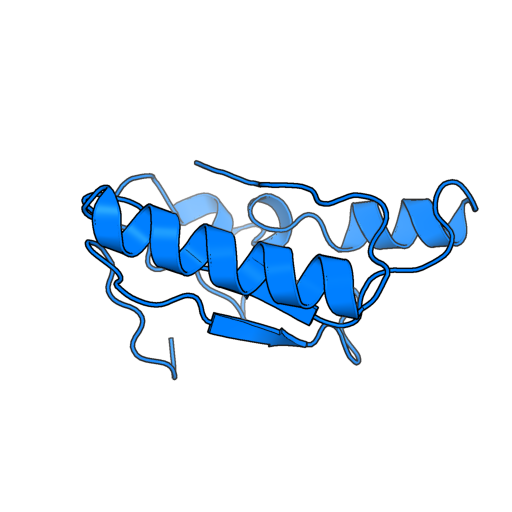ATOM 818 C C . ALA A 1 107 ? 5.504 7.553 -3.951 1.00 86.56 107 ALA A C 1
ATOM 820 O O . ALA A 1 107 ? 5.575 8.511 -3.178 1.00 86.56 107 ALA A O 1
ATOM 821 N N . GLY A 1 108 ? 6.565 6.976 -4.519 1.00 73.94 108 GLY A N 1
ATOM 822 C CA . GLY A 1 108 ? 7.956 7.416 -4.369 1.00 73.94 108 GLY A CA 1
ATOM 823 C C . GLY A 1 108 ? 8.594 7.818 -5.687 1.00 73.94 108 GLY A C 1
ATOM 824 O O . GLY A 1 108 ? 7.958 7.602 -6.744 1.00 73.94 108 GLY A O 1
#

Foldseek 3Di:
DVVCAALAQGLAKDKAFCPPPLFDDLVPDADSHPPDDRCCCNPPGVCLQPVNNVVVVCCVVVVDVDDDGIDIGHRYHPHDPVSVVVRVVVVVVVCVVVVPPDDDDGDD

Sequence (108 aa):
NPDAVPSARSLHAGRYSFEGLEELDLEHWESVHGGFNTRILNTVNPNYALPLPALRKLVEDGVIGELYPFFYSTVGNQTAIGPAQEIGKRVAEDFKAAGVNAAIQVAG